Protein AF-A0A948D1G4-F1 (afdb_monomer)

Nearest PDB structures (foldseek):
  6roh-assembly1_A  TM=5.252E-01  e=2.099E+00  Saccharomyces cerevisiae S288C
  6roj-assembly1_A  TM=5.379E-01  e=2.342E+00  Saccharomyces cerevisiae S288C
  6psy-assembly1_A  TM=5.390E-01  e=6.262E+00  Saccharomyc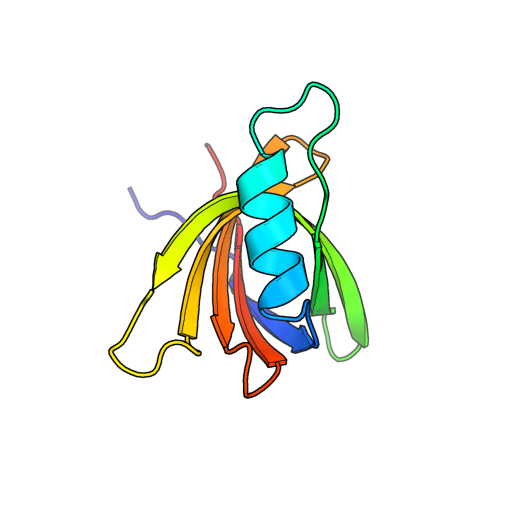es cerevisiae W303

Mean predicted aligned error: 5.35 Å

pLDDT: mean 87.2, std 13.31, range [34.09, 96.31]

Structure (mmCIF, N/CA/C/O backbone):
data_AF-A0A948D1G4-F1
#
_entry.id   AF-A0A948D1G4-F1
#
loop_
_atom_site.group_PDB
_atom_site.id
_atom_site.type_symbol
_atom_site.label_atom_id
_atom_site.label_alt_id
_atom_site.label_comp_id
_atom_site.label_asym_id
_atom_site.label_entity_id
_atom_site.label_seq_id
_atom_site.pdbx_PDB_ins_code
_atom_site.Cartn_x
_atom_site.Cartn_y
_atom_site.Cartn_z
_atom_site.occupancy
_atom_site.B_iso_or_equiv
_atom_site.auth_seq_id
_atom_site.auth_comp_id
_atom_site.auth_asym_id
_atom_site.auth_atom_id
_atom_site.pdbx_PDB_model_num
ATOM 1 N N . MET A 1 1 ? 17.087 -14.175 13.747 1.00 34.09 1 MET A N 1
ATOM 2 C CA . MET A 1 1 ? 17.163 -12.701 13.835 1.00 34.09 1 MET A CA 1
ATOM 3 C C . MET A 1 1 ? 15.741 -12.180 13.747 1.00 34.09 1 MET A C 1
ATOM 5 O O . MET A 1 1 ? 15.076 -12.473 12.765 1.00 34.09 1 MET A O 1
ATOM 9 N N . THR A 1 2 ? 15.229 -11.552 14.801 1.00 38.66 2 THR A N 1
ATOM 10 C CA . THR A 1 2 ? 13.799 -11.229 14.925 1.00 38.66 2 THR A CA 1
ATOM 11 C C . THR A 1 2 ? 13.572 -9.803 14.431 1.00 38.66 2 THR A C 1
ATOM 13 O O . THR A 1 2 ? 13.900 -8.849 15.131 1.00 38.66 2 THR A O 1
ATOM 16 N N . THR A 1 3 ? 13.072 -9.641 13.205 1.00 50.31 3 THR A N 1
ATOM 17 C CA . THR A 1 3 ? 12.719 -8.327 12.652 1.00 50.31 3 THR A CA 1
ATOM 18 C C . THR A 1 3 ? 11.560 -7.760 13.468 1.00 50.31 3 THR A C 1
ATOM 20 O O . THR A 1 3 ? 10.440 -8.259 13.394 1.00 50.31 3 THR A O 1
ATOM 23 N N . GLN A 1 4 ? 11.817 -6.743 14.290 1.00 46.91 4 GLN A N 1
ATOM 24 C CA . GLN A 1 4 ? 10.769 -6.056 15.042 1.00 46.91 4 GLN A CA 1
ATOM 25 C C . GLN A 1 4 ? 9.983 -5.172 14.058 1.00 46.91 4 GLN A C 1
ATOM 27 O O . GLN A 1 4 ? 10.355 -4.031 13.787 1.00 46.91 4 GLN A O 1
ATOM 32 N N . GLN A 1 5 ? 8.943 -5.737 13.443 1.00 59.03 5 GLN A N 1
ATOM 33 C CA . GLN A 1 5 ? 8.073 -5.034 12.501 1.00 59.03 5 GLN A CA 1
ATOM 34 C C . GLN A 1 5 ? 7.109 -4.134 13.282 1.00 59.03 5 GLN A C 1
ATOM 36 O O . GLN A 1 5 ? 6.219 -4.616 13.983 1.00 59.03 5 GLN A O 1
ATOM 41 N N . ALA A 1 6 ? 7.280 -2.816 13.174 1.00 71.19 6 ALA A N 1
ATOM 42 C CA . ALA A 1 6 ? 6.271 -1.875 13.645 1.00 71.19 6 ALA A CA 1
ATOM 43 C C . ALA A 1 6 ? 5.062 -1.968 12.702 1.00 71.19 6 ALA A C 1
ATOM 45 O O . ALA A 1 6 ? 5.133 -1.501 11.563 1.00 71.19 6 ALA A O 1
ATOM 46 N N . ARG A 1 7 ? 3.992 -2.627 13.162 1.00 84.19 7 ARG A N 1
ATOM 47 C CA . ARG A 1 7 ? 2.754 -2.825 12.403 1.00 84.19 7 ARG A CA 1
ATOM 48 C C . ARG A 1 7 ? 1.773 -1.697 12.708 1.00 84.19 7 ARG A C 1
ATOM 50 O O . ARG A 1 7 ? 1.399 -1.502 13.861 1.00 84.19 7 ARG A O 1
ATOM 57 N N . VAL A 1 8 ? 1.343 -0.984 11.675 1.00 91.12 8 VAL A N 1
ATOM 58 C CA . VAL A 1 8 ? 0.376 0.118 11.755 1.00 91.12 8 VAL A CA 1
ATOM 59 C C . VAL A 1 8 ? -0.893 -0.266 10.998 1.00 91.12 8 VAL A C 1
ATOM 61 O O . VAL A 1 8 ? -0.831 -0.972 9.992 1.00 91.12 8 VAL A O 1
ATOM 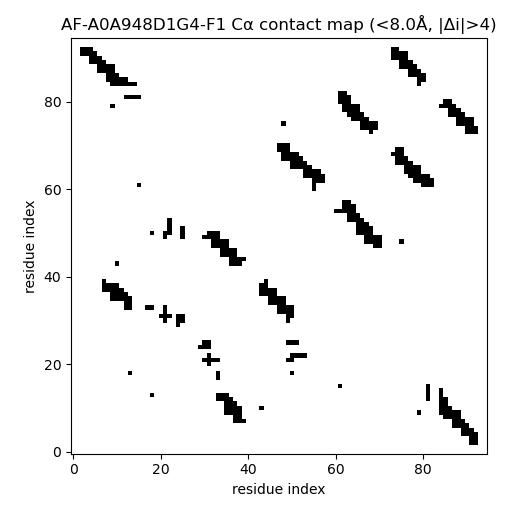64 N N . GLN A 1 9 ? -2.053 0.166 11.490 1.00 94.94 9 GLN A N 1
ATOM 65 C CA . GLN A 1 9 ? -3.338 -0.103 10.844 1.00 94.94 9 GLN A CA 1
ATOM 66 C C . GLN A 1 9 ? -3.588 0.876 9.699 1.00 94.94 9 GLN A C 1
ATOM 68 O O . GLN A 1 9 ? -3.358 2.074 9.847 1.00 94.94 9 GLN A O 1
ATOM 73 N N . ILE A 1 10 ? -4.083 0.365 8.576 1.00 95.75 10 ILE A N 1
ATOM 74 C CA . ILE A 1 10 ? -4.568 1.159 7.447 1.00 95.75 10 ILE A CA 1
ATOM 75 C C . ILE A 1 10 ? -6.075 1.328 7.606 1.00 95.75 10 ILE A C 1
ATOM 77 O O . ILE A 1 10 ? -6.804 0.342 7.717 1.00 95.75 10 ILE A O 1
ATOM 81 N N . VAL A 1 11 ? -6.528 2.577 7.576 1.00 96.19 11 VAL A N 1
ATOM 82 C CA . VAL A 1 11 ? -7.940 2.964 7.724 1.00 96.19 11 VAL A CA 1
ATOM 83 C C . VAL A 1 11 ? -8.572 3.439 6.417 1.00 96.19 11 VAL A C 1
ATOM 85 O O . VAL A 1 11 ? -9.788 3.568 6.337 1.00 96.19 11 VAL A O 1
ATOM 88 N N . ASP A 1 12 ? -7.753 3.735 5.407 1.00 96.31 12 ASP A N 1
ATOM 89 C CA . ASP A 1 12 ? -8.193 4.087 4.058 1.00 96.31 12 ASP A CA 1
ATOM 90 C C . ASP A 1 12 ? -7.022 3.912 3.076 1.00 96.31 12 ASP A C 1
ATOM 92 O O . ASP A 1 12 ? -5.860 3.863 3.485 1.00 96.31 12 ASP A O 1
ATOM 96 N N . GLY A 1 13 ? -7.275 3.871 1.770 1.00 94.62 13 GLY A N 1
ATOM 97 C CA . GLY A 1 13 ? -6.189 3.698 0.808 1.00 94.62 13 GLY A CA 1
ATOM 98 C C . GLY A 1 13 ? -6.570 3.819 -0.666 1.00 94.62 13 GLY A C 1
ATOM 99 O O . GLY A 1 13 ? -7.648 4.316 -0.999 1.00 94.62 13 GLY A O 1
ATOM 100 N N . PRO A 1 14 ? -5.670 3.405 -1.568 1.00 94.75 14 PRO A N 1
ATOM 101 C CA . PRO A 1 14 ? -5.887 3.491 -3.007 1.00 94.75 14 PRO A CA 1
ATOM 102 C C . PRO A 1 14 ? -7.001 2.547 -3.471 1.00 94.75 14 PRO A C 1
ATOM 104 O O . PRO A 1 14 ? -7.316 1.550 -2.818 1.00 94.75 14 PRO A O 1
ATOM 107 N N . SER A 1 15 ? -7.590 2.836 -4.632 1.00 93.69 15 SER A N 1
ATOM 108 C CA . SER A 1 15 ? -8.421 1.845 -5.314 1.00 93.69 15 SER A CA 1
ATOM 109 C C . SER A 1 15 ? -7.555 0.730 -5.909 1.00 93.69 15 SER A C 1
ATOM 111 O O . SER A 1 15 ? -6.344 0.875 -6.090 1.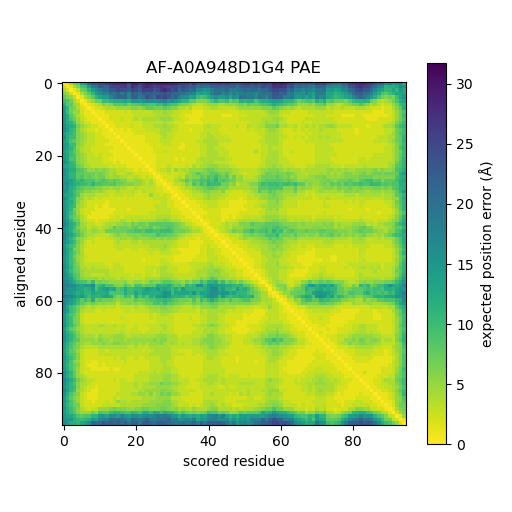00 93.69 15 SER A O 1
ATOM 113 N N . LYS A 1 16 ? -8.190 -0.382 -6.290 1.00 91.31 16 LYS A N 1
ATOM 114 C CA . LYS A 1 16 ? -7.530 -1.437 -7.069 1.00 91.31 16 LYS A CA 1
ATOM 115 C C . LYS A 1 16 ? -6.910 -0.894 -8.359 1.00 91.31 16 LYS A C 1
ATOM 117 O O . LYS A 1 16 ? -5.817 -1.309 -8.720 1.00 91.31 16 LYS A O 1
ATOM 122 N N . TRP A 1 17 ? -7.579 0.039 -9.038 1.00 92.62 17 TRP A N 1
ATOM 123 C CA . TRP A 1 17 ? -7.061 0.630 -10.272 1.00 92.62 17 TRP A CA 1
ATOM 124 C C . TRP A 1 17 ? -5.804 1.466 -10.017 1.00 92.62 17 TRP A C 1
ATOM 126 O O . TRP A 1 17 ? -4.807 1.285 -10.708 1.00 92.62 17 TRP A O 1
ATOM 136 N N . ASP A 1 18 ? -5.809 2.299 -8.974 1.00 93.50 18 ASP A N 1
ATOM 137 C CA . ASP A 1 18 ? -4.632 3.085 -8.579 1.00 93.50 18 ASP A CA 1
ATOM 138 C C . ASP A 1 18 ? -3.439 2.185 -8.242 1.00 93.50 18 ASP A C 1
ATOM 140 O O . ASP A 1 18 ? -2.310 2.474 -8.635 1.00 93.50 18 ASP A O 1
ATOM 144 N N . LEU A 1 19 ? -3.701 1.072 -7.548 1.00 92.00 19 LEU A N 1
ATOM 145 C CA . LEU A 1 19 ? -2.693 0.076 -7.202 1.00 92.00 19 LEU A CA 1
ATOM 146 C C . LEU A 1 19 ? -2.069 -0.561 -8.454 1.00 92.00 19 LEU A C 1
ATOM 148 O O . LEU A 1 19 ? -0.847 -0.644 -8.560 1.00 92.00 19 LEU A O 1
ATOM 152 N N . MET A 1 20 ? -2.899 -0.983 -9.413 1.00 92.69 20 MET A N 1
ATOM 153 C CA . MET A 1 20 ? -2.426 -1.609 -10.653 1.00 92.69 20 MET A CA 1
ATOM 154 C C . MET A 1 20 ? -1.676 -0.617 -11.544 1.00 92.69 20 MET A C 1
ATOM 156 O O . MET A 1 20 ? -0.650 -0.978 -12.115 1.00 92.69 20 MET A O 1
ATOM 160 N N . LEU A 1 21 ? -2.133 0.637 -11.619 1.00 93.25 21 LEU A N 1
ATOM 161 C CA . LEU A 1 21 ? -1.414 1.696 -12.328 1.00 93.25 21 LEU A CA 1
ATOM 162 C C . LEU A 1 21 ? -0.043 1.959 -11.702 1.00 93.25 21 LEU A C 1
ATOM 164 O O . LEU A 1 21 ? 0.946 2.063 -12.417 1.00 93.25 21 LEU A O 1
ATOM 168 N N . ALA A 1 22 ? 0.038 2.033 -10.372 1.00 92.94 22 ALA A N 1
ATOM 169 C CA . ALA A 1 22 ? 1.308 2.246 -9.688 1.00 92.94 22 ALA A CA 1
ATOM 170 C C . ALA A 1 22 ? 2.279 1.069 -9.846 1.00 92.94 22 ALA A C 1
ATOM 172 O O . ALA A 1 22 ? 3.482 1.287 -9.972 1.00 92.94 22 ALA A O 1
ATOM 173 N N . LEU A 1 23 ? 1.771 -0.165 -9.898 1.00 92.81 23 LEU A N 1
ATOM 174 C CA . LEU A 1 23 ? 2.585 -1.330 -10.236 1.00 92.81 23 LEU A CA 1
ATOM 175 C C . LEU A 1 23 ? 3.085 -1.272 -11.686 1.00 92.81 23 LEU A C 1
ATOM 177 O O . LEU A 1 23 ? 4.262 -1.531 -11.931 1.00 92.81 23 LEU A O 1
ATOM 181 N N . PHE A 1 24 ? 2.218 -0.923 -12.639 1.00 91.56 24 PHE A N 1
ATOM 182 C CA . PHE A 1 24 ? 2.585 -0.796 -14.052 1.00 91.56 24 PHE A CA 1
ATOM 183 C C . PHE A 1 24 ? 3.665 0.278 -14.260 1.00 91.56 24 PHE A C 1
ATOM 185 O O . PHE A 1 24 ? 4.651 0.042 -14.954 1.00 91.56 24 PHE A O 1
ATOM 192 N N . ASP A 1 25 ? 3.530 1.413 -13.572 1.00 91.62 25 ASP A N 1
ATOM 193 C CA . ASP A 1 25 ? 4.475 2.532 -13.621 1.00 91.62 25 ASP A CA 1
ATOM 194 C C . ASP A 1 25 ? 5.737 2.314 -12.756 1.00 91.62 25 ASP A C 1
ATOM 196 O O . ASP A 1 25 ? 6.606 3.186 -12.717 1.00 91.62 25 ASP A O 1
ATOM 200 N N . SER A 1 26 ? 5.871 1.1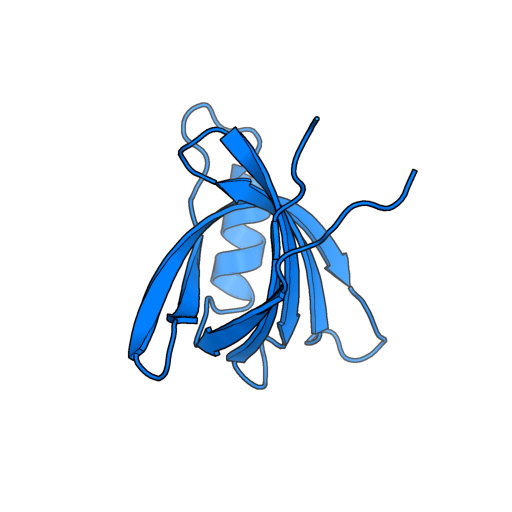84 -12.048 1.00 89.31 26 SER A N 1
ATOM 201 C CA . SER A 1 26 ? 6.934 0.977 -11.043 1.00 89.31 26 SER A CA 1
ATOM 202 C C . SER A 1 26 ? 8.363 1.020 -11.603 1.00 89.31 26 SER A C 1
ATOM 204 O O . SER A 1 26 ? 9.298 1.333 -10.867 1.00 89.31 26 SER A O 1
ATOM 206 N N . SER A 1 27 ? 8.538 0.737 -12.897 1.00 86.81 27 SER A N 1
ATOM 207 C CA . SER A 1 27 ? 9.839 0.751 -13.586 1.00 86.81 27 SER A CA 1
ATOM 208 C C . SER A 1 27 ? 10.161 2.075 -14.293 1.00 86.81 27 SER A C 1
ATOM 210 O O . SER A 1 27 ? 11.257 2.232 -14.834 1.00 86.81 27 SER A O 1
ATOM 212 N N . ASN A 1 28 ? 9.240 3.045 -14.276 1.00 87.81 28 ASN A N 1
ATOM 213 C CA . ASN A 1 28 ? 9.462 4.355 -14.882 1.00 87.81 28 ASN A CA 1
ATOM 214 C C . ASN A 1 28 ? 10.484 5.173 -14.081 1.00 87.81 28 ASN A C 1
ATOM 216 O O . ASN A 1 28 ? 10.612 5.030 -12.867 1.00 87.81 28 ASN A O 1
ATOM 220 N N . ALA A 1 29 ? 11.153 6.122 -14.746 1.00 84.06 29 ALA A N 1
ATOM 221 C CA . ALA A 1 29 ? 12.078 7.059 -14.094 1.00 84.06 29 ALA A CA 1
ATOM 222 C C . ALA A 1 29 ? 11.409 7.903 -12.987 1.00 84.06 29 ALA A C 1
ATOM 224 O O . ALA A 1 29 ? 12.081 8.390 -12.081 1.00 84.06 29 ALA A O 1
ATOM 225 N N . SER A 1 30 ? 10.084 8.062 -13.056 1.00 85.25 30 SER A N 1
ATOM 226 C CA . SER A 1 30 ? 9.261 8.664 -12.010 1.00 85.25 30 SER A CA 1
ATOM 227 C C . SER A 1 30 ? 8.098 7.715 -11.688 1.00 85.25 30 SER A C 1
ATOM 229 O O . SER A 1 30 ? 7.047 7.799 -12.327 1.00 85.25 30 SER A O 1
ATOM 231 N N . PRO A 1 31 ? 8.293 6.752 -10.766 1.00 89.38 31 PRO A N 1
ATOM 232 C CA . PRO A 1 31 ? 7.265 5.776 -10.436 1.00 89.38 31 PRO A CA 1
ATOM 233 C C . PRO A 1 31 ? 6.100 6.447 -9.709 1.00 89.38 31 PRO A C 1
ATOM 235 O O . PRO A 1 31 ? 6.282 7.321 -8.855 1.00 89.38 31 PRO A O 1
ATOM 238 N N . ARG A 1 32 ? 4.880 6.017 -10.032 1.00 93.06 32 ARG A N 1
ATOM 239 C CA . ARG A 1 32 ? 3.663 6.541 -9.413 1.00 93.06 32 ARG A CA 1
ATOM 240 C C . ARG A 1 32 ? 3.578 6.087 -7.955 1.00 93.06 32 ARG A C 1
ATOM 242 O O . ARG A 1 32 ? 3.617 4.897 -7.651 1.00 93.06 32 ARG A O 1
ATOM 249 N N . ALA A 1 33 ? 3.423 7.050 -7.053 1.00 93.94 33 ALA A N 1
ATOM 250 C CA . ALA A 1 33 ? 3.202 6.779 -5.640 1.00 93.94 33 ALA A CA 1
ATOM 251 C C . ALA A 1 33 ? 1.720 6.503 -5.344 1.00 93.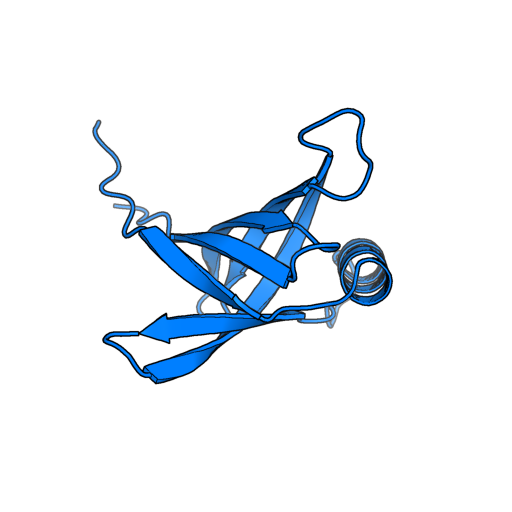94 33 ALA A C 1
ATOM 253 O O . ALA A 1 33 ? 0.833 7.113 -5.946 1.00 93.94 33 ALA A O 1
ATOM 254 N N . VAL A 1 34 ? 1.455 5.643 -4.360 1.00 95.25 34 VAL A N 1
ATOM 255 C CA . VAL A 1 34 ? 0.124 5.459 -3.767 1.00 95.25 34 VAL A CA 1
ATOM 256 C C . VAL A 1 34 ? 0.101 5.970 -2.332 1.00 95.25 34 VAL A C 1
ATOM 258 O O . VAL A 1 34 ? 1.094 5.897 -1.608 1.00 95.25 34 VAL A O 1
ATOM 261 N N . ASN A 1 35 ? -1.053 6.491 -1.920 1.00 95.69 35 ASN A N 1
ATOM 262 C CA . ASN A 1 35 ? -1.266 7.020 -0.578 1.00 95.69 35 ASN A CA 1
ATOM 263 C C . ASN A 1 35 ? -2.186 6.089 0.209 1.00 95.69 35 ASN A C 1
ATOM 265 O O . ASN A 1 35 ? -3.349 5.906 -0.151 1.00 95.69 35 ASN A O 1
ATOM 269 N N . PHE A 1 36 ? -1.677 5.554 1.310 1.00 95.25 36 PHE A N 1
ATOM 27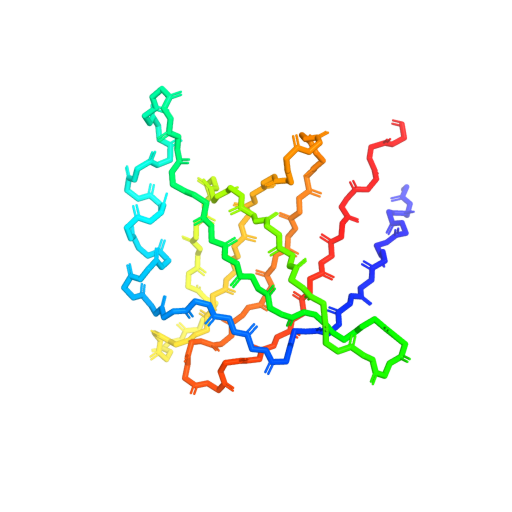0 C CA . PHE A 1 36 ? -2.482 4.910 2.342 1.00 95.25 36 PHE A CA 1
ATOM 271 C C . PHE A 1 36 ? -2.801 5.923 3.436 1.00 95.25 36 PHE A C 1
ATOM 273 O O . PHE A 1 36 ? -2.006 6.824 3.686 1.00 95.25 36 PHE A O 1
ATOM 280 N N . LYS A 1 37 ? -3.936 5.785 4.119 1.00 96.06 37 LYS A N 1
ATOM 281 C CA . LYS A 1 37 ? -4.154 6.458 5.401 1.00 96.06 37 LYS A CA 1
ATOM 282 C C . LYS A 1 37 ? -3.949 5.443 6.506 1.00 96.06 37 LYS A C 1
ATOM 284 O O . LYS A 1 37 ? -4.638 4.426 6.547 1.00 96.06 37 LYS A O 1
ATOM 289 N N . ILE A 1 38 ? -3.011 5.726 7.392 1.00 94.50 38 ILE A N 1
ATOM 290 C CA . ILE A 1 38 ? -2.712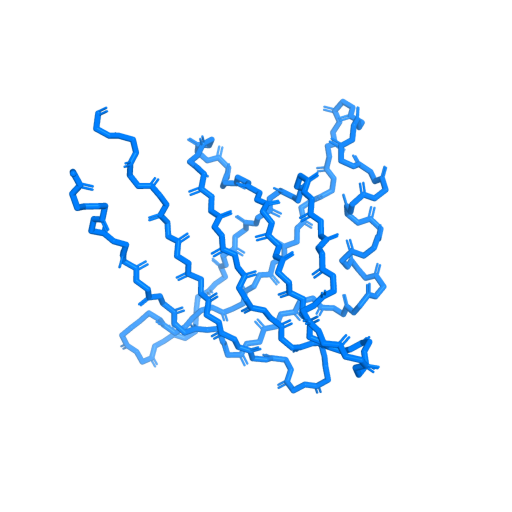 4.904 8.557 1.00 94.50 38 ILE A CA 1
ATOM 291 C C . ILE A 1 38 ? -3.262 5.555 9.819 1.00 94.50 38 ILE A C 1
ATOM 293 O O . ILE A 1 38 ? -3.309 6.779 9.911 1.00 94.50 38 ILE A O 1
ATOM 297 N N . ASP A 1 39 ? -3.660 4.751 10.795 1.00 93.31 39 ASP A N 1
ATOM 298 C CA . ASP A 1 39 ? -3.971 5.250 12.129 1.00 93.31 39 ASP A CA 1
ATOM 299 C C . ASP A 1 39 ? -2.681 5.400 12.945 1.00 93.31 39 ASP A C 1
ATOM 301 O O . ASP A 1 39 ? -2.064 4.415 13.360 1.00 93.31 39 ASP A O 1
ATOM 305 N N . ALA A 1 40 ? -2.266 6.646 13.164 1.00 87.12 40 ALA A N 1
ATOM 306 C CA . ALA A 1 40 ? -1.146 6.993 14.023 1.00 87.12 40 ALA A CA 1
ATOM 307 C C . ALA A 1 40 ? -1.680 7.605 15.325 1.00 87.12 40 ALA A C 1
ATOM 309 O O . ALA A 1 40 ? -1.939 8.807 15.406 1.00 87.12 40 ALA A O 1
ATOM 310 N N . ALA A 1 41 ? -1.834 6.762 16.351 1.00 85.44 41 ALA A N 1
ATOM 311 C CA . ALA A 1 41 ? -2.301 7.155 17.683 1.00 85.44 41 ALA A CA 1
ATOM 312 C C . ALA A 1 41 ? -3.681 7.854 17.687 1.00 85.44 41 ALA A C 1
ATOM 314 O O . ALA A 1 41 ? -3.874 8.875 18.349 1.00 85.44 41 ALA A O 1
ATOM 315 N N . GLY A 1 42 ? -4.646 7.309 16.941 1.00 84.75 42 GLY A N 1
ATOM 316 C CA . GLY A 1 42 ? -6.021 7.806 16.856 1.00 84.75 42 GLY A CA 1
ATOM 317 C C . GLY A 1 42 ? -6.220 8.923 15.831 1.00 84.75 42 GLY A C 1
ATOM 318 O O . GLY A 1 42 ? -7.297 9.519 15.776 1.00 84.75 42 GLY A O 1
ATOM 319 N N . LYS A 1 43 ? -5.195 9.248 15.034 1.00 88.31 43 LYS A N 1
ATOM 320 C CA . LYS A 1 43 ? -5.266 10.259 13.974 1.00 88.31 43 LYS A CA 1
ATOM 321 C C . LYS A 1 43 ? -4.879 9.642 12.629 1.00 88.31 43 LYS A C 1
ATOM 323 O O . LYS A 1 43 ? -3.745 9.181 12.486 1.00 88.31 43 LYS A O 1
ATOM 328 N N . PRO A 1 44 ? -5.771 9.689 11.622 1.00 91.31 44 PRO A N 1
ATOM 329 C CA . PRO A 1 44 ? -5.428 9.291 10.265 1.00 91.31 44 PRO A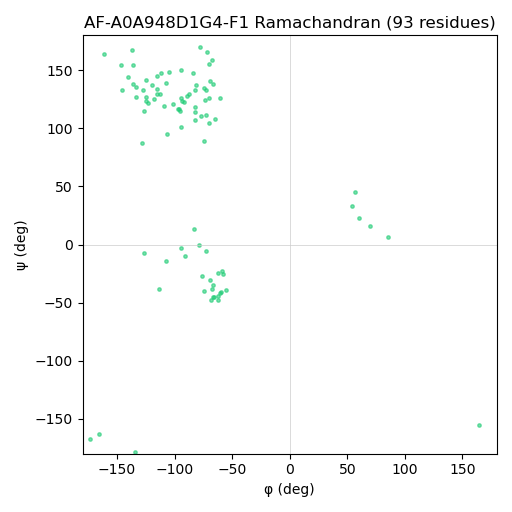 CA 1
ATOM 330 C C . PRO A 1 44 ? -4.290 10.154 9.703 1.00 91.31 44 PRO A C 1
ATOM 332 O O . PRO A 1 44 ? -4.390 11.381 9.675 1.00 91.31 44 PRO A O 1
ATOM 335 N N . GLN A 1 45 ? -3.223 9.516 9.231 1.00 93.56 45 GLN A N 1
ATOM 336 C CA . GLN A 1 45 ? -2.088 10.157 8.568 1.00 93.56 45 GLN A CA 1
ATOM 337 C C . GLN A 1 45 ? -1.855 9.544 7.192 1.00 93.56 45 GLN A C 1
ATOM 339 O O . GLN A 1 45 ? -1.972 8.333 7.019 1.00 93.56 45 GLN A O 1
ATOM 344 N N . SER A 1 46 ? -1.504 10.374 6.211 1.00 93.88 46 SER A N 1
ATOM 345 C CA . SER A 1 46 ? -1.134 9.893 4.880 1.00 93.88 46 SER A CA 1
ATOM 346 C C . SER A 1 46 ? 0.245 9.238 4.905 1.00 93.88 46 SER A C 1
ATOM 348 O O . SER A 1 46 ? 1.205 9.802 5.426 1.00 93.88 46 SER A O 1
ATOM 350 N N . PHE A 1 47 ? 0.344 8.066 4.294 1.00 93.44 47 PHE A N 1
ATOM 351 C CA . PHE A 1 47 ? 1.550 7.269 4.180 1.00 93.44 47 PHE A CA 1
ATOM 352 C C . PHE A 1 47 ? 1.807 6.931 2.710 1.00 93.44 47 PHE A C 1
ATOM 354 O O . PHE A 1 47 ? 1.017 6.233 2.070 1.00 93.44 47 PHE A O 1
ATOM 361 N N . VAL A 1 48 ? 2.911 7.452 2.175 1.00 95.12 48 VAL A N 1
ATOM 362 C CA . VAL A 1 48 ? 3.269 7.334 0.756 1.00 95.12 48 VAL A CA 1
ATOM 363 C C . VAL A 1 48 ? 4.084 6.066 0.520 1.00 95.12 48 VAL A C 1
ATOM 365 O O . VAL A 1 48 ? 5.110 5.856 1.172 1.00 95.12 48 VAL A O 1
ATOM 368 N N . VAL A 1 49 ? 3.659 5.251 -0.444 1.00 94.94 49 VAL A N 1
ATOM 369 C CA . VAL A 1 49 ? 4.350 4.021 -0.846 1.00 94.94 49 VAL A CA 1
ATOM 370 C C . VAL A 1 49 ? 4.586 4.016 -2.352 1.00 94.94 49 VAL A C 1
ATOM 372 O O . VAL A 1 49 ? 3.678 4.272 -3.141 1.00 94.94 49 VAL A O 1
ATOM 375 N N . PHE A 1 50 ? 5.807 3.677 -2.747 1.00 95.25 50 PHE A N 1
ATOM 376 C CA . PHE A 1 50 ? 6.176 3.341 -4.116 1.00 95.25 50 PHE A CA 1
ATOM 377 C C . PHE A 1 50 ? 6.114 1.826 -4.268 1.00 95.25 50 PHE A C 1
ATOM 379 O O . PHE A 1 50 ? 6.854 1.103 -3.596 1.00 95.25 50 PHE A O 1
ATOM 386 N N . ILE A 1 51 ? 5.195 1.348 -5.104 1.00 94.62 51 ILE A N 1
ATOM 387 C CA . ILE A 1 51 ? 4.935 -0.082 -5.276 1.00 94.62 51 ILE A CA 1
ATOM 388 C C . ILE A 1 51 ? 6.069 -0.718 -6.081 1.00 94.62 51 ILE A C 1
ATOM 390 O O . ILE A 1 51 ? 6.492 -0.184 -7.101 1.00 94.62 51 ILE A O 1
ATOM 394 N N . SER A 1 52 ? 6.550 -1.869 -5.621 1.00 92.25 52 SER A N 1
ATOM 395 C CA . SER A 1 52 ? 7.528 -2.702 -6.329 1.00 92.25 52 SER A CA 1
ATOM 396 C C . SER A 1 52 ? 6.926 -4.034 -6.767 1.00 92.25 52 SER A C 1
ATOM 398 O O . SER A 1 52 ? 7.210 -4.500 -7.864 1.00 92.25 52 SER A O 1
ATOM 400 N N . SER A 1 53 ? 6.076 -4.643 -5.938 1.00 92.12 53 SER A N 1
ATOM 401 C CA . SER A 1 53 ? 5.295 -5.817 -6.325 1.00 92.12 53 SER A CA 1
ATOM 402 C C . SER A 1 53 ? 3.929 -5.831 -5.649 1.00 92.12 53 SER A C 1
ATOM 404 O O . SER A 1 53 ? 3.734 -5.240 -4.585 1.00 92.12 53 SER A O 1
ATOM 406 N N . VAL A 1 54 ? 2.980 -6.506 -6.294 1.00 91.44 54 VAL A N 1
ATOM 407 C CA . VAL A 1 54 ? 1.650 -6.789 -5.758 1.00 91.44 54 VAL A CA 1
ATOM 408 C C . VAL A 1 54 ? 1.353 -8.255 -6.017 1.00 91.44 54 VAL A C 1
ATOM 410 O O . VAL A 1 54 ? 1.408 -8.714 -7.155 1.00 91.44 54 VAL A O 1
ATOM 413 N N . GLU A 1 55 ? 0.990 -8.968 -4.966 1.00 90.31 55 GLU A N 1
ATOM 414 C CA . GLU A 1 55 ? 0.558 -10.354 -5.009 1.00 90.31 55 GLU A CA 1
ATOM 415 C C . GLU A 1 55 ? -0.862 -10.446 -4.469 1.00 90.31 55 GLU A C 1
ATOM 417 O O . GLU A 1 55 ? -1.223 -9.812 -3.476 1.00 90.31 55 GLU A O 1
ATOM 422 N N . ARG A 1 56 ? -1.697 -11.230 -5.143 1.00 87.00 56 ARG A N 1
ATOM 423 C CA . ARG A 1 56 ? -3.043 -11.511 -4.657 1.00 87.00 56 ARG A CA 1
ATOM 424 C C . ARG A 1 56 ? -2.933 -12.471 -3.475 1.00 87.00 56 ARG A C 1
ATOM 426 O O . ARG A 1 56 ? -2.349 -13.538 -3.630 1.00 87.00 56 ARG A O 1
ATOM 433 N N . GLU A 1 57 ? -3.492 -12.105 -2.324 1.00 79.88 57 GLU A N 1
ATOM 434 C CA . GLU A 1 57 ? -3.419 -12.960 -1.131 1.00 79.88 57 GLU A CA 1
ATOM 435 C C . GLU A 1 57 ? -4.364 -14.165 -1.243 1.00 79.88 57 GLU A C 1
ATOM 437 O O . GLU A 1 57 ? -4.007 -15.281 -0.875 1.00 79.88 57 GLU A O 1
ATOM 442 N N . ASP A 1 58 ? -5.569 -13.955 -1.775 1.00 75.88 58 ASP A N 1
ATOM 443 C CA . ASP A 1 58 ? -6.649 -14.939 -1.744 1.00 75.88 58 ASP A CA 1
ATOM 444 C C . ASP A 1 58 ? -7.358 -15.093 -3.104 1.00 75.88 58 ASP A C 1
ATOM 446 O O . ASP A 1 58 ? -7.004 -14.484 -4.114 1.00 75.88 58 ASP A O 1
ATOM 450 N N . GLY A 1 59 ? -8.382 -15.946 -3.165 1.00 73.50 59 GLY A N 1
ATOM 451 C CA . GLY A 1 59 ? -9.218 -16.104 -4.360 1.00 73.50 59 GLY A CA 1
ATOM 452 C C . GLY A 1 59 ? -10.175 -14.934 -4.627 1.00 73.50 59 GLY A C 1
ATOM 453 O O . GLY A 1 59 ? -10.833 -14.940 -5.665 1.00 73.50 59 GLY A O 1
ATOM 454 N N . SER A 1 60 ? -10.274 -13.945 -3.727 1.00 76.50 60 SER A N 1
ATOM 455 C CA . SER A 1 60 ? -11.292 -12.886 -3.795 1.00 76.50 60 SER A CA 1
ATOM 456 C C . SER A 1 60 ? -10.985 -11.829 -4.854 1.00 76.50 60 SER A C 1
ATOM 458 O O . SER A 1 60 ? -11.898 -11.196 -5.377 1.00 76.50 60 SER A O 1
ATOM 460 N N . GLY A 1 61 ? -9.701 -11.628 -5.174 1.00 81.06 61 GLY A N 1
ATOM 461 C CA . GLY A 1 61 ? -9.277 -10.541 -6.059 1.00 81.06 61 GLY A CA 1
ATOM 462 C C . GLY A 1 61 ? -9.424 -9.148 -5.447 1.00 81.06 61 GLY A C 1
ATOM 463 O O . GLY A 1 61 ? -9.390 -8.173 -6.201 1.00 81.06 61 GLY A O 1
ATOM 464 N N . GLU A 1 62 ? -9.583 -9.071 -4.123 1.00 88.62 62 GLU A N 1
ATOM 465 C CA . GLU A 1 62 ? -9.769 -7.839 -3.353 1.00 88.62 62 GLU A CA 1
ATOM 466 C C . GLU A 1 62 ? -8.774 -7.686 -2.195 1.00 88.62 62 GLU A C 1
ATOM 468 O O . GLU A 1 62 ? -8.738 -6.619 -1.585 1.00 88.62 62 GLU A O 1
ATOM 473 N N . SER A 1 63 ? -7.971 -8.712 -1.902 1.00 92.62 63 SER A N 1
ATOM 474 C CA . SER A 1 63 ? -6.947 -8.712 -0.850 1.00 92.62 63 SER A CA 1
ATOM 475 C C . SER A 1 63 ? -5.559 -8.852 -1.469 1.00 92.62 63 SER A C 1
ATOM 477 O O . SER A 1 63 ? -5.316 -9.736 -2.300 1.00 92.62 63 SER A O 1
ATOM 479 N N . TRP A 1 64 ? -4.647 -7.968 -1.073 1.00 92.94 64 TRP A N 1
ATOM 480 C CA . TRP A 1 64 ? -3.355 -7.793 -1.727 1.00 92.94 64 TRP A CA 1
ATOM 481 C C . TRP A 1 64 ? -2.217 -7.736 -0.715 1.00 92.94 64 TRP A C 1
ATOM 483 O O . TRP A 1 64 ? -2.288 -7.005 0.274 1.00 92.94 64 TRP A O 1
ATOM 493 N N . ASN A 1 65 ? -1.142 -8.453 -1.026 1.00 93.44 65 ASN A N 1
ATOM 494 C CA . ASN A 1 65 ? 0.168 -8.304 -0.414 1.00 93.44 65 ASN A CA 1
ATOM 495 C C . ASN A 1 65 ? 1.018 -7.421 -1.321 1.00 93.44 65 ASN A C 1
ATOM 497 O O . ASN A 1 65 ? 1.281 -7.754 -2.473 1.00 93.44 65 ASN A O 1
ATOM 501 N N . ILE A 1 66 ? 1.417 -6.265 -0.819 1.00 94.06 66 ILE A N 1
ATOM 502 C CA . ILE A 1 66 ? 2.105 -5.231 -1.582 1.00 94.06 66 ILE A CA 1
ATOM 503 C C . ILE A 1 66 ? 3.481 -5.049 -0.961 1.00 94.06 66 ILE A C 1
ATOM 505 O O . ILE A 1 66 ? 3.598 -4.761 0.230 1.00 94.06 66 ILE A O 1
ATOM 509 N N . ASN A 1 67 ? 4.523 -5.166 -1.774 1.00 94.38 67 ASN A N 1
ATOM 510 C CA . ASN A 1 67 ? 5.875 -4.810 -1.371 1.00 94.38 67 ASN A CA 1
ATOM 511 C C . ASN A 1 67 ? 6.278 -3.522 -2.070 1.00 94.38 67 ASN A C 1
ATOM 513 O O . ASN A 1 67 ? 6.003 -3.316 -3.255 1.00 94.38 67 ASN A O 1
ATOM 517 N N . GLY A 1 68 ? 6.948 -2.648 -1.335 1.00 93.75 68 GLY A N 1
ATOM 518 C CA . GLY A 1 68 ? 7.347 -1.360 -1.864 1.00 93.75 68 GLY A CA 1
ATOM 519 C C . GLY A 1 68 ? 8.377 -0.669 -1.000 1.00 93.75 68 GLY A C 1
ATOM 520 O O . GLY A 1 68 ? 9.024 -1.272 -0.136 1.00 93.75 68 GLY A O 1
ATOM 521 N N . ARG A 1 69 ? 8.521 0.633 -1.235 1.00 93.50 69 ARG A N 1
ATOM 522 C CA . ARG A 1 69 ? 9.388 1.498 -0.439 1.00 93.50 69 ARG A CA 1
ATOM 523 C C . ARG A 1 69 ? 8.724 2.823 -0.109 1.00 93.50 69 ARG A C 1
ATOM 525 O O . ARG A 1 69 ? 7.850 3.292 -0.832 1.00 93.50 69 ARG A O 1
ATOM 532 N N . THR A 1 70 ? 9.155 3.436 0.983 1.00 92.31 70 THR A N 1
ATOM 533 C CA . THR A 1 70 ? 8.798 4.817 1.326 1.00 92.31 70 THR A CA 1
ATOM 534 C C . THR A 1 70 ? 9.625 5.812 0.506 1.00 92.31 70 THR A C 1
ATOM 536 O O . THR A 1 70 ? 10.625 5.442 -0.111 1.00 92.31 70 THR A O 1
ATOM 539 N N . ALA A 1 71 ? 9.271 7.101 0.558 1.00 88.00 71 ALA A N 1
ATOM 540 C CA . ALA A 1 71 ? 10.093 8.175 -0.017 1.00 88.00 71 ALA A CA 1
ATOM 541 C C . ALA A 1 71 ? 11.520 8.234 0.570 1.00 88.00 71 ALA A C 1
ATOM 543 O O . ALA A 1 71 ? 12.447 8.667 -0.104 1.00 88.00 71 ALA A O 1
ATOM 544 N N . GLY A 1 72 ? 11.711 7.745 1.801 1.00 88.25 72 GLY A N 1
ATOM 545 C CA . GLY A 1 72 ? 13.023 7.588 2.436 1.00 88.25 72 GLY A CA 1
ATOM 546 C C . GLY A 1 72 ? 13.759 6.298 2.052 1.00 88.25 72 GLY A C 1
ATOM 547 O O . GLY A 1 72 ? 14.709 5.926 2.733 1.00 88.25 72 GLY A O 1
ATOM 548 N N . ASN A 1 73 ? 13.309 5.585 1.010 1.00 86.81 73 ASN A N 1
ATOM 549 C CA . ASN A 1 73 ? 13.865 4.312 0.533 1.00 86.81 73 ASN A CA 1
ATOM 550 C C . ASN A 1 73 ? 13.840 3.175 1.580 1.00 86.81 73 ASN A C 1
ATOM 552 O O . ASN A 1 73 ? 14.599 2.209 1.480 1.00 86.81 73 ASN A O 1
ATOM 556 N N . GLN A 1 74 ? 12.953 3.262 2.575 1.00 90.19 74 GLN A N 1
ATOM 557 C CA . GLN A 1 74 ? 12.740 2.190 3.544 1.00 90.19 74 GLN A CA 1
ATOM 558 C C . GLN A 1 74 ? 11.791 1.141 2.965 1.00 90.19 74 GLN A C 1
ATOM 560 O O . GLN A 1 74 ? 10.746 1.499 2.426 1.00 90.19 74 GLN A O 1
ATOM 565 N N . ALA A 1 75 ? 12.142 -0.140 3.091 1.00 91.94 75 ALA A N 1
ATOM 566 C CA . ALA A 1 75 ? 11.290 -1.237 2.648 1.00 91.94 75 ALA A CA 1
ATOM 567 C C . ALA A 1 75 ? 10.008 -1.325 3.490 1.00 91.94 75 ALA A C 1
ATOM 569 O O . ALA A 1 75 ? 10.028 -1.163 4.716 1.00 91.94 75 ALA A O 1
ATOM 570 N N . VAL A 1 76 ? 8.892 -1.569 2.811 1.00 93.12 76 VAL A N 1
ATOM 571 C CA . VAL A 1 76 ? 7.573 -1.688 3.424 1.00 93.12 76 VAL A CA 1
ATOM 572 C C . VAL A 1 76 ? 6.822 -2.870 2.826 1.00 93.12 76 VAL A C 1
ATOM 574 O O . VAL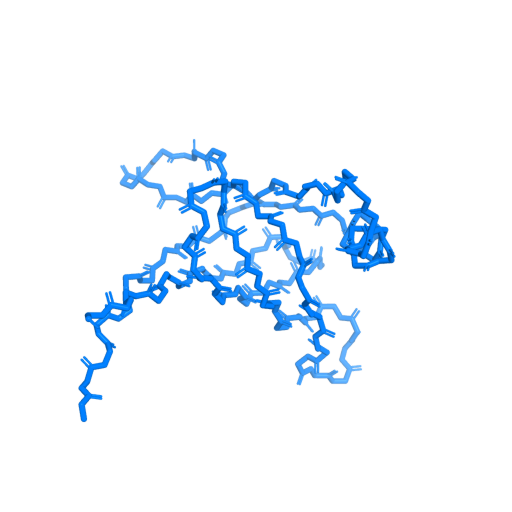 A 1 76 ? 6.822 -3.070 1.610 1.00 93.12 76 VAL A O 1
ATOM 577 N N . CYS A 1 77 ? 6.155 -3.613 3.701 1.00 93.56 77 CYS A N 1
ATOM 578 C CA . CYS A 1 77 ? 5.200 -4.649 3.342 1.00 93.56 77 CYS A CA 1
ATOM 579 C C . CYS A 1 77 ? 3.814 -4.186 3.780 1.00 93.56 77 CYS A C 1
ATOM 581 O O . CYS A 1 77 ? 3.613 -3.769 4.924 1.00 93.56 77 CYS A O 1
ATOM 583 N N . VAL A 1 78 ? 2.856 -4.241 2.868 1.00 94.00 78 VAL A N 1
ATOM 584 C CA . VAL A 1 78 ? 1.488 -3.798 3.102 1.00 94.00 78 VAL A CA 1
ATOM 585 C C . VAL A 1 78 ? 0.539 -4.933 2.775 1.00 94.00 78 VAL A C 1
ATOM 587 O O . VAL A 1 78 ? 0.510 -5.432 1.657 1.00 94.00 78 VAL A O 1
ATOM 590 N N . TYR A 1 79 ? -0.274 -5.294 3.754 1.00 94.25 79 TYR A N 1
ATOM 591 C CA . TYR A 1 79 ? -1.473 -6.076 3.540 1.00 94.25 79 TYR A CA 1
ATOM 592 C C . TYR A 1 79 ? -2.655 -5.123 3.385 1.00 94.25 79 TYR A C 1
ATOM 594 O O . TYR A 1 79 ? -2.887 -4.309 4.282 1.00 94.25 79 TYR A O 1
ATOM 602 N N . PHE A 1 80 ? -3.395 -5.193 2.281 1.00 95.25 80 PHE A N 1
ATOM 603 C CA . PHE A 1 80 ? -4.492 -4.262 2.025 1.00 95.25 80 PHE A CA 1
ATOM 604 C C . PHE A 1 80 ? -5.660 -4.905 1.283 1.00 95.25 80 PHE A C 1
ATOM 606 O O . PHE A 1 80 ? -5.481 -5.548 0.249 1.00 95.25 80 PHE A O 1
ATOM 613 N N . SER A 1 81 ? -6.873 -4.658 1.780 1.00 94.38 81 SER A N 1
ATOM 614 C CA . SER A 1 81 ? -8.115 -5.002 1.099 1.00 94.38 81 SER A CA 1
ATOM 615 C C . SER A 1 81 ? -8.655 -3.792 0.339 1.00 94.38 81 SER A C 1
ATOM 617 O O . SER A 1 81 ? -9.052 -2.801 0.952 1.00 94.38 81 SER A O 1
ATOM 619 N N . THR A 1 82 ? -8.736 -3.868 -0.991 1.00 93.00 82 THR A N 1
ATOM 620 C CA . THR A 1 82 ? -9.304 -2.795 -1.827 1.00 93.00 82 THR A CA 1
ATOM 621 C C . THR A 1 82 ? -10.809 -2.645 -1.643 1.00 93.00 82 THR A C 1
ATOM 623 O O . THR A 1 82 ? -11.321 -1.529 -1.723 1.00 93.00 82 THR A O 1
ATOM 626 N N . LYS A 1 83 ? -11.508 -3.743 -1.335 1.00 92.88 83 LYS A N 1
ATOM 627 C CA . LYS A 1 83 ? -12.948 -3.748 -1.054 1.00 92.88 83 LYS A CA 1
ATOM 628 C C . LYS A 1 83 ? -13.286 -3.046 0.258 1.00 92.88 83 LYS A C 1
ATOM 630 O O . LYS A 1 83 ? -14.189 -2.217 0.292 1.00 92.88 83 LYS A O 1
ATOM 635 N N . ASN A 1 84 ? -12.562 -3.380 1.327 1.00 93.12 84 ASN A N 1
ATOM 636 C CA . ASN A 1 84 ? -12.824 -2.837 2.663 1.00 93.12 84 ASN A CA 1
ATOM 637 C C . ASN A 1 84 ? -12.032 -1.549 2.949 1.00 93.12 84 ASN A C 1
ATOM 639 O O . ASN A 1 84 ? -12.287 -0.887 3.950 1.00 93.12 84 ASN A O 1
ATOM 643 N N . ARG A 1 85 ? -11.074 -1.202 2.077 1.00 93.62 85 ARG A N 1
ATOM 644 C CA . ARG A 1 85 ? -10.149 -0.061 2.196 1.00 93.62 85 ARG A CA 1
ATOM 645 C C . ARG A 1 85 ? -9.381 -0.039 3.520 1.00 93.62 85 ARG A C 1
ATOM 647 O O . ARG A 1 85 ? -9.039 1.020 4.031 1.00 93.62 85 ARG A O 1
ATOM 654 N N . CYS A 1 86 ? -9.070 -1.214 4.056 1.00 94.25 86 CYS A N 1
ATOM 655 C CA . CYS A 1 86 ? -8.357 -1.376 5.317 1.00 94.25 86 CYS A CA 1
ATOM 656 C C . CYS A 1 86 ? -7.287 -2.463 5.211 1.00 94.25 86 CYS A C 1
ATOM 658 O O . CYS A 1 86 ? -7.233 -3.224 4.241 1.00 94.25 86 CYS A O 1
ATOM 660 N N . GLY A 1 87 ? -6.410 -2.522 6.206 1.00 93.81 87 GLY A N 1
ATOM 661 C CA . GLY A 1 87 ? -5.328 -3.492 6.228 1.00 93.81 87 GLY A CA 1
ATOM 662 C C . GLY A 1 87 ? -4.255 -3.133 7.240 1.00 93.81 87 GLY A C 1
ATOM 663 O O . GLY A 1 87 ? -4.503 -2.416 8.207 1.00 93.81 87 GLY A O 1
ATOM 664 N N . SER A 1 88 ? -3.039 -3.611 7.013 1.00 93.75 88 SER A N 1
ATOM 665 C CA . SER A 1 88 ? -1.912 -3.317 7.887 1.00 93.75 88 SER A CA 1
ATOM 666 C C . SER A 1 88 ? -0.632 -3.080 7.113 1.00 93.75 88 SER A C 1
ATOM 668 O O . SER A 1 88 ? -0.351 -3.771 6.139 1.00 93.75 88 SER A O 1
ATOM 670 N N . LEU A 1 89 ? 0.169 -2.154 7.613 1.00 93.38 89 LEU A N 1
ATOM 671 C CA . LEU A 1 89 ? 1.454 -1.769 7.062 1.00 93.38 89 LEU A CA 1
ATOM 672 C C . LEU A 1 89 ? 2.559 -2.125 8.051 1.00 93.38 89 LEU A C 1
ATOM 674 O O . LEU A 1 89 ? 2.448 -1.806 9.233 1.00 93.38 89 LEU A O 1
ATOM 678 N N . SER A 1 90 ? 3.630 -2.737 7.565 1.00 91.94 90 SER A N 1
ATOM 679 C CA . SER A 1 90 ? 4.817 -3.065 8.348 1.00 91.94 90 SER A CA 1
ATOM 680 C C . SER A 1 90 ? 6.049 -2.473 7.684 1.00 91.94 90 SER A C 1
ATOM 682 O O . SER A 1 90 ? 6.311 -2.717 6.506 1.00 91.94 90 SER A O 1
ATOM 684 N N . LEU A 1 91 ? 6.829 -1.715 8.450 1.00 88.31 91 LEU A N 1
ATOM 685 C CA . LEU A 1 91 ? 8.135 -1.246 8.000 1.00 88.31 91 LEU A CA 1
ATOM 686 C C . LEU A 1 91 ? 9.203 -2.280 8.330 1.00 88.31 91 LEU A C 1
ATOM 688 O O . LEU A 1 91 ? 9.335 -2.705 9.481 1.00 88.31 91 LEU A O 1
ATOM 692 N N . GLU A 1 92 ? 10.006 -2.641 7.336 1.00 77.81 92 GLU A N 1
ATOM 693 C CA . GLU A 1 92 ? 11.206 -3.425 7.577 1.00 77.81 92 GLU A CA 1
ATOM 694 C C . GLU A 1 92 ? 12.325 -2.475 8.009 1.00 77.81 92 GLU A C 1
ATOM 696 O O . GLU A 1 92 ? 12.714 -1.550 7.287 1.00 77.81 92 GLU A O 1
ATOM 701 N N . LYS A 1 93 ? 12.842 -2.664 9.225 1.00 58.25 93 LYS A N 1
ATOM 702 C CA . LYS A 1 93 ? 14.117 -2.063 9.619 1.00 58.25 93 LYS A CA 1
ATOM 703 C C . LYS A 1 93 ? 15.228 -2.958 9.086 1.00 58.25 93 LYS A C 1
ATOM 705 O O . LYS A 1 93 ? 15.374 -4.089 9.545 1.00 58.25 93 LYS A O 1
ATOM 710 N N . ARG A 1 94 ? 16.015 -2.453 8.136 1.00 49.91 94 ARG A N 1
ATOM 711 C CA . ARG A 1 94 ? 17.355 -2.998 7.894 1.00 49.91 94 ARG A CA 1
ATOM 712 C C . ARG A 1 94 ? 18.232 -2.538 9.060 1.00 49.91 94 ARG A C 1
ATOM 714 O O . ARG A 1 94 ? 18.426 -1.334 9.210 1.00 49.91 94 ARG A O 1
ATOM 721 N N . ASN A 1 95 ? 18.646 -3.480 9.906 1.00 41.25 95 ASN A N 1
ATOM 722 C CA . ASN A 1 95 ? 19.766 -3.282 10.831 1.00 41.25 95 ASN A CA 1
ATOM 723 C C . ASN A 1 95 ? 21.080 -3.337 10.055 1.00 41.25 95 ASN A C 1
ATOM 725 O O . ASN A 1 95 ? 21.142 -4.145 9.099 1.00 41.25 95 ASN A O 1
#

Foldseek 3Di:
DDFPWPKWKFPAWDAPVLVVQQCVQLPPPDGDWIWTFTDDPNDTDTFIWRFPDWDAPDPPSFWIWTWTAGPVRWTKTWTAGNVNRIGMITTGDDD

Radius of gyration: 12.78 Å; Cα contacts (8 Å, |Δi|>4): 219; chains: 1; bounding box: 33×26×33 Å

Secondary structure (DSSP, 8-state):
-----EEEEEEE---HHHHHHHHHGGGSSSPPEEEEEEEETTEEEEEEEEEEEEEE-STTSSEEEEEEE-TT--EEEEEEETTTTEEEEEE----

Solvent-accessible surface area (backbone atoms only — not comparable to full-atom values): 5227 Å² total; per-residue (Å²): 134,84,79,80,58,61,72,39,46,29,72,33,52,53,51,63,66,56,50,52,50,17,49,72,34,40,84,44,101,74,48,40,69,45,53,33,26,28,50,59,93,90,38,80,40,84,43,61,35,38,40,71,47,77,43,72,70,56,96,80,80,39,39,33,40,33,36,30,25,34,95,85,69,41,44,34,43,31,42,39,25,46,80,77,27,30,40,38,37,29,44,56,73,84,129

Sequence (95 aa):
MTTQQARVQIVDGPSKWDLMLALFDSSNASPRAVNFKIDAAGKPQSFVVFISSVEREDGSGESWNINGRTAGNQAVCVYFSTKNRCGSLSLEKRN